Protein AF-A0A2D2LSN4-F1 (afdb_monomer_lite)

Sequence (71 aa):
MMAQMALTGMGAAILPEWLIEDEMAQGRLVKLFEQPFSSVSIYAVYMNRAFLNLKIRLLIDFLADNLIQND

Structure (mmCIF, N/CA/C/O backbone):
data_AF-A0A2D2LSN4-F1
#
_entry.id   AF-A0A2D2LSN4-F1
#
loop_
_atom_site.group_PDB
_atom_site.id
_atom_site.type_symbol
_atom_site.label_atom_id
_atom_site.label_alt_id
_atom_site.label_comp_id
_atom_site.label_asym_id
_atom_site.label_entity_id
_atom_site.label_seq_id
_atom_site.pdbx_PDB_ins_code
_atom_site.Cartn_x
_atom_site.Cartn_y
_atom_site.Cartn_z
_atom_site.occupancy
_atom_site.B_iso_or_equiv
_atom_site.auth_seq_id
_atom_site.auth_comp_id
_atom_site.auth_asym_id
_atom_site.auth_atom_id
_atom_site.pdbx_PDB_model_num
ATOM 1 N N . MET A 1 1 ? 5.226 -4.607 10.414 1.00 85.62 1 MET A N 1
ATOM 2 C CA . MET A 1 1 ? 5.381 -4.394 11.873 1.00 85.62 1 MET A CA 1
ATOM 3 C C . MET A 1 1 ? 4.386 -3.366 12.402 1.00 85.62 1 MET A C 1
ATOM 5 O O . MET A 1 1 ? 3.588 -3.745 13.240 1.00 85.62 1 MET A O 1
ATOM 9 N N . MET A 1 2 ? 4.357 -2.128 11.885 1.00 92.00 2 MET A N 1
ATOM 10 C CA . MET A 1 2 ? 3.448 -1.064 12.367 1.00 92.00 2 MET A CA 1
ATOM 11 C C . MET A 1 2 ? 1.959 -1.464 12.369 1.00 92.00 2 MET A C 1
ATOM 13 O O . MET A 1 2 ? 1.299 -1.310 13.390 1.00 92.00 2 MET A O 1
ATOM 17 N N . ALA A 1 3 ? 1.460 -2.065 11.280 1.00 90.69 3 ALA A N 1
ATOM 18 C CA . ALA A 1 3 ? 0.081 -2.568 11.201 1.00 90.69 3 ALA A CA 1
ATOM 19 C C . ALA A 1 3 ? -0.247 -3.591 12.300 1.00 90.69 3 ALA A C 1
ATOM 21 O O . ALA A 1 3 ? -1.240 -3.454 13.007 1.00 90.69 3 ALA A O 1
ATOM 22 N N . GLN A 1 4 ? 0.644 -4.561 12.518 1.00 93.31 4 GLN A N 1
ATOM 23 C CA . GLN A 1 4 ? 0.455 -5.568 13.560 1.00 93.31 4 GLN A CA 1
ATOM 24 C C . GLN A 1 4 ? 0.443 -4.954 14.960 1.00 93.31 4 GLN A C 1
ATOM 26 O O . GLN A 1 4 ? -0.335 -5.373 15.809 1.00 93.31 4 GLN A O 1
ATOM 31 N N . MET A 1 5 ? 1.270 -3.936 15.202 1.00 95.25 5 MET A N 1
ATOM 32 C CA . MET A 1 5 ? 1.281 -3.256 16.493 1.00 95.25 5 MET A CA 1
ATOM 33 C C . MET A 1 5 ? -0.042 -2.538 16.769 1.00 95.25 5 MET A C 1
ATOM 35 O O . MET A 1 5 ? -0.585 -2.682 17.867 1.00 95.25 5 MET A O 1
ATOM 39 N N . ALA A 1 6 ? -0.584 -1.841 15.766 1.00 95.38 6 ALA A N 1
ATOM 40 C CA . ALA A 1 6 ? -1.899 -1.210 15.854 1.00 95.38 6 ALA A CA 1
ATOM 41 C C . ALA A 1 6 ? -3.002 -2.248 16.130 1.00 95.38 6 ALA A C 1
ATOM 43 O O . ALA A 1 6 ? -3.796 -2.064 17.048 1.00 95.38 6 ALA A O 1
ATOM 44 N N . LEU A 1 7 ? -2.981 -3.388 15.429 1.00 94.06 7 LEU A N 1
ATOM 45 C CA . LEU A 1 7 ? -3.935 -4.486 15.642 1.00 94.06 7 LEU A CA 1
ATOM 46 C C . LEU A 1 7 ? -3.873 -5.095 17.044 1.00 94.06 7 LEU A C 1
ATOM 48 O O . LEU A 1 7 ? -4.893 -5.494 17.595 1.00 94.06 7 LEU A O 1
ATOM 52 N N . THR A 1 8 ? -2.683 -5.161 17.636 1.00 95.75 8 THR A N 1
ATOM 53 C CA . THR A 1 8 ? -2.500 -5.655 19.011 1.00 95.75 8 THR A CA 1
ATOM 54 C C . THR A 1 8 ? -2.792 -4.608 20.091 1.00 95.75 8 THR A C 1
ATOM 56 O O . THR A 1 8 ? -2.582 -4.882 21.269 1.00 95.75 8 THR A O 1
ATOM 59 N N . GLY A 1 9 ? -3.253 -3.408 19.722 1.00 93.12 9 GLY A N 1
ATOM 60 C CA . GLY A 1 9 ? -3.594 -2.353 20.677 1.00 93.12 9 GLY A CA 1
ATOM 61 C C . GLY A 1 9 ? -2.386 -1.648 21.300 1.00 93.12 9 GLY A C 1
ATOM 62 O O . GLY A 1 9 ? -2.516 -1.029 22.352 1.00 93.12 9 GLY A O 1
ATOM 63 N N . MET A 1 10 ? -1.209 -1.708 20.666 1.00 95.38 10 MET A N 1
ATOM 64 C CA . MET A 1 10 ? -0.004 -1.022 21.159 1.00 95.38 10 MET A CA 1
ATOM 65 C C . MET A 1 10 ? 0.020 0.487 20.854 1.00 95.38 10 MET A C 1
ATOM 67 O O . MET A 1 10 ? 0.977 1.168 21.218 1.00 95.38 10 MET A O 1
ATOM 71 N N . GLY A 1 11 ? -1.009 1.022 20.191 1.00 93.19 11 GLY A N 1
ATOM 72 C CA . GLY A 1 11 ? -1.159 2.448 19.901 1.00 93.19 11 GLY A CA 1
ATOM 73 C C . GLY A 1 11 ? -1.804 2.722 18.543 1.00 93.19 11 GLY A C 1
ATOM 74 O O . GLY A 1 11 ? -2.371 1.829 17.917 1.00 93.19 11 GLY A O 1
ATOM 75 N N . ALA A 1 12 ? -1.695 3.973 18.090 1.00 93.81 12 ALA A N 1
ATOM 76 C CA . ALA A 1 12 ? -2.128 4.413 16.766 1.00 93.81 12 ALA A CA 1
ATOM 77 C C . ALA A 1 12 ? -0.962 4.393 15.763 1.00 93.81 12 ALA A C 1
ATOM 79 O O . ALA A 1 12 ? 0.187 4.639 16.136 1.00 93.81 12 ALA A O 1
ATOM 80 N N . ALA A 1 13 ? -1.256 4.146 14.486 1.00 93.00 13 ALA A N 1
ATOM 81 C CA . ALA A 1 13 ? -0.273 4.169 13.406 1.00 93.00 13 ALA A CA 1
ATOM 82 C C . ALA A 1 13 ? -0.839 4.873 12.167 1.00 93.00 13 ALA A C 1
ATOM 84 O O . ALA A 1 13 ? -2.029 4.775 11.883 1.00 93.00 13 ALA A O 1
ATOM 85 N N . ILE A 1 14 ? 0.032 5.553 11.418 1.00 91.25 14 ILE A N 1
ATOM 86 C CA . ILE A 1 14 ? -0.283 6.068 10.081 1.00 91.25 14 ILE A CA 1
ATOM 87 C C . ILE A 1 14 ? 0.113 4.982 9.086 1.00 91.25 14 ILE A C 1
ATOM 89 O O . ILE A 1 14 ? 1.281 4.589 9.028 1.00 91.25 14 ILE A O 1
ATOM 93 N N . LEU A 1 15 ? -0.865 4.469 8.347 1.00 90.00 15 LEU A N 1
ATOM 94 C CA . LEU A 1 15 ? -0.701 3.355 7.420 1.00 90.00 15 LEU A CA 1
ATOM 95 C C . LEU A 1 15 ? -1.424 3.671 6.108 1.00 90.00 15 LEU A C 1
ATOM 97 O O . LEU A 1 15 ? -2.441 4.364 6.142 1.00 90.00 15 LEU A O 1
ATOM 101 N N . PRO A 1 16 ? -0.925 3.170 4.967 1.00 88.31 16 PRO A N 1
ATOM 102 C CA . PRO A 1 16 ? -1.686 3.194 3.728 1.00 88.31 16 PRO A CA 1
ATOM 103 C C . PRO A 1 16 ? -2.973 2.379 3.871 1.00 88.31 16 PRO A C 1
ATOM 105 O O . PRO A 1 16 ? -2.947 1.303 4.467 1.00 88.31 16 PRO A O 1
ATOM 108 N N . GLU A 1 17 ? -4.069 2.870 3.301 1.00 86.81 17 GLU A N 1
ATOM 109 C CA . GLU A 1 17 ? -5.391 2.242 3.420 1.00 86.81 17 GLU A CA 1
ATOM 110 C C . GLU A 1 17 ? -5.405 0.827 2.831 1.00 86.81 17 GLU A C 1
ATOM 112 O O . GLU A 1 17 ? -5.781 -0.109 3.533 1.00 86.81 17 GLU A O 1
ATOM 117 N N . TRP A 1 18 ? -4.814 0.650 1.643 1.00 86.12 18 TRP A N 1
ATOM 118 C CA . TRP A 1 18 ? -4.665 -0.644 0.959 1.00 86.12 18 TRP A CA 1
ATOM 119 C C . TRP A 1 18 ? -3.968 -1.733 1.786 1.00 86.12 18 TRP A C 1
ATOM 121 O O . TRP A 1 18 ? -4.104 -2.919 1.501 1.00 86.12 18 TRP A O 1
ATOM 131 N N . LEU A 1 19 ? -3.182 -1.361 2.802 1.00 90.06 19 LEU A N 1
ATOM 132 C CA . LEU A 1 19 ? -2.472 -2.324 3.646 1.00 90.06 19 LEU A CA 1
ATOM 133 C C . LEU A 1 19 ? -3.373 -2.931 4.734 1.00 90.06 19 LEU A C 1
ATOM 135 O O . LEU A 1 19 ? -3.014 -3.963 5.296 1.00 90.06 19 LEU A O 1
ATOM 139 N N . ILE A 1 20 ? -4.481 -2.268 5.072 1.00 92.69 20 ILE A N 1
ATOM 140 C CA . ILE A 1 20 ? -5.343 -2.603 6.215 1.00 92.69 20 ILE A CA 1
ATOM 141 C C . ILE A 1 20 ? -6.831 -2.685 5.841 1.00 92.69 20 ILE A C 1
ATOM 143 O O . ILE A 1 20 ? -7.684 -2.603 6.724 1.00 92.69 20 ILE A O 1
ATOM 147 N N . GLU A 1 21 ? -7.162 -2.807 4.552 1.00 92.31 21 GLU A N 1
ATOM 148 C CA . GLU A 1 21 ? -8.551 -2.845 4.066 1.00 92.31 21 GLU A CA 1
ATOM 149 C C . GLU A 1 21 ? -9.375 -3.939 4.753 1.00 92.31 21 GLU A C 1
ATOM 151 O O . GLU A 1 21 ? -10.477 -3.675 5.234 1.00 92.31 21 GLU A O 1
ATOM 156 N N . ASP A 1 22 ? -8.817 -5.145 4.879 1.00 93.81 22 ASP A N 1
ATOM 157 C CA . ASP A 1 22 ? -9.490 -6.279 5.514 1.00 93.81 22 ASP A CA 1
ATOM 158 C C . ASP A 1 22 ? -9.760 -6.020 7.001 1.00 93.81 22 ASP A C 1
ATOM 160 O O . ASP A 1 22 ? -10.839 -6.308 7.521 1.00 93.81 22 ASP A O 1
ATOM 164 N N . GLU A 1 23 ? -8.783 -5.464 7.712 1.00 94.44 23 GLU A N 1
ATOM 165 C CA . GLU A 1 23 ? -8.886 -5.114 9.125 1.00 94.44 23 GLU A CA 1
ATOM 166 C C . GLU A 1 23 ? -9.905 -4.003 9.370 1.00 94.44 23 GLU A C 1
ATOM 168 O O . GLU A 1 23 ? -10.637 -4.055 10.364 1.00 94.44 23 GLU A O 1
ATOM 173 N N . MET A 1 24 ? -9.944 -3.015 8.476 1.00 93.25 24 MET A N 1
ATOM 174 C CA . MET A 1 24 ? -10.916 -1.927 8.492 1.00 93.25 24 MET A CA 1
ATOM 175 C C . MET A 1 24 ? -12.325 -2.467 8.230 1.00 93.25 24 MET A C 1
ATOM 177 O O . MET A 1 24 ? -13.239 -2.183 9.004 1.00 93.25 24 MET A O 1
ATOM 181 N N . ALA A 1 25 ? -12.497 -3.322 7.216 1.00 94.56 25 ALA A N 1
ATOM 182 C CA . ALA A 1 25 ? -13.777 -3.952 6.888 1.00 94.56 25 ALA A CA 1
ATOM 183 C C . ALA A 1 25 ? -14.298 -4.856 8.019 1.00 94.56 25 ALA A C 1
ATOM 185 O O . ALA A 1 25 ? -15.501 -4.934 8.264 1.00 94.56 25 ALA A O 1
ATOM 186 N N . GLN A 1 26 ? -13.394 -5.520 8.742 1.00 95.69 26 GLN A N 1
ATOM 187 C CA . GLN A 1 26 ? -13.725 -6.390 9.874 1.00 95.69 26 GLN A CA 1
ATOM 188 C C . GLN A 1 26 ? -13.893 -5.627 11.198 1.00 95.69 26 GLN A C 1
ATOM 190 O O . GLN A 1 26 ? -14.152 -6.248 12.229 1.00 95.69 26 GLN A O 1
ATOM 195 N N . GLY A 1 27 ? -13.731 -4.299 11.198 1.00 94.19 27 GLY A N 1
ATOM 196 C CA . GLY A 1 27 ? -13.853 -3.459 12.391 1.00 94.19 27 GLY A CA 1
ATOM 197 C C . GLY A 1 27 ? -12.769 -3.706 13.444 1.00 94.19 27 GLY A C 1
ATOM 198 O O . GLY A 1 27 ? -12.954 -3.360 14.610 1.00 94.19 27 GLY A O 1
ATOM 199 N N . ARG A 1 28 ? -11.641 -4.324 13.061 1.00 95.25 28 ARG A N 1
ATOM 200 C CA . ARG A 1 28 ? -10.485 -4.531 13.952 1.00 95.25 28 ARG A CA 1
ATOM 201 C C . ARG A 1 28 ? -9.672 -3.259 14.155 1.00 95.25 28 ARG A C 1
ATOM 203 O O . ARG A 1 28 ? -8.993 -3.123 15.169 1.00 95.25 28 ARG A O 1
ATOM 210 N N . LEU A 1 29 ? -9.718 -2.359 13.181 1.00 94.94 29 LEU A N 1
ATOM 211 C CA . LEU A 1 29 ? -9.115 -1.036 13.236 1.00 94.94 29 LEU A CA 1
ATOM 212 C C . LEU A 1 29 ? -10.197 0.021 13.030 1.00 94.94 29 LEU A C 1
ATOM 214 O O . LEU A 1 29 ? -11.232 -0.239 12.419 1.00 94.94 29 LEU A O 1
ATOM 218 N N . VAL A 1 30 ? -9.944 1.219 13.553 1.00 93.31 30 VAL A N 1
ATOM 219 C CA . VAL A 1 30 ? -10.818 2.380 13.372 1.00 93.31 30 VAL A CA 1
ATOM 220 C C . VAL A 1 30 ? -9.991 3.550 12.859 1.00 93.31 30 VAL A C 1
ATOM 222 O O . VAL A 1 30 ? -8.853 3.759 13.291 1.00 93.31 30 VAL A O 1
ATOM 225 N N . LYS A 1 31 ? -10.566 4.337 11.950 1.00 92.38 31 LYS A N 1
ATOM 226 C CA . LYS A 1 31 ? -9.949 5.572 11.468 1.00 92.38 31 LYS A CA 1
ATOM 227 C C . LYS A 1 31 ? -10.098 6.650 12.542 1.00 92.38 31 LYS A C 1
ATOM 229 O O . LYS A 1 31 ? -11.202 6.937 12.988 1.00 92.38 31 LYS A O 1
ATOM 234 N N . LEU A 1 32 ? -8.979 7.221 12.987 1.00 92.50 32 LEU A N 1
ATOM 235 C CA . LEU A 1 32 ? -8.969 8.227 14.061 1.00 92.50 32 LEU A CA 1
ATOM 236 C C . LEU A 1 32 ? -9.150 9.661 13.546 1.00 92.50 32 LEU A C 1
ATOM 238 O O . LEU A 1 32 ? -9.611 10.525 14.286 1.00 92.50 32 LEU A O 1
ATOM 242 N N . PHE A 1 33 ? -8.773 9.918 12.293 1.00 90.50 33 PHE A N 1
ATOM 243 C CA . PHE A 1 33 ? -8.814 11.239 11.670 1.00 90.50 33 PHE A CA 1
ATOM 244 C C . PHE A 1 33 ? -9.371 11.118 10.255 1.00 90.50 33 PHE A C 1
ATOM 246 O O . PHE A 1 33 ? -8.881 10.298 9.487 1.00 90.50 33 PHE A O 1
ATOM 253 N N . GLU A 1 34 ? -10.350 11.951 9.896 1.00 86.19 34 GLU A N 1
ATOM 254 C CA . GLU A 1 34 ? -10.950 11.928 8.551 1.00 86.19 34 GLU A CA 1
ATOM 255 C C . GLU A 1 34 ? -10.101 12.623 7.489 1.00 86.19 34 GLU A C 1
ATOM 257 O O . GLU A 1 34 ? -10.131 12.252 6.317 1.00 86.19 34 GLU A O 1
ATOM 262 N N . GLN A 1 35 ? -9.323 13.620 7.907 1.00 85.50 35 GLN A N 1
ATOM 263 C CA . GLN A 1 35 ? -8.444 14.372 7.024 1.00 85.50 35 GLN A CA 1
ATOM 264 C C . GLN A 1 35 ? -7.324 13.481 6.460 1.00 85.50 35 GLN A C 1
ATOM 266 O O . GLN A 1 35 ? -6.648 12.793 7.234 1.00 85.50 35 GLN A O 1
ATOM 271 N N . PRO A 1 36 ? -7.096 13.500 5.134 1.00 77.75 36 PRO A N 1
ATOM 272 C CA . PRO A 1 36 ? -6.035 12.715 4.531 1.00 77.75 36 PRO A CA 1
ATOM 273 C C . PRO A 1 36 ? -4.672 13.231 4.997 1.00 77.75 36 PRO A C 1
ATOM 275 O O . PRO A 1 36 ? -4.422 14.438 5.069 1.00 77.75 36 PRO A O 1
ATOM 278 N N . PHE A 1 37 ? -3.773 12.300 5.305 1.00 79.31 37 PHE A N 1
ATOM 279 C CA . PHE A 1 37 ? -2.358 12.617 5.464 1.00 79.31 37 PHE A CA 1
ATOM 280 C C . PHE A 1 37 ? -1.742 12.881 4.083 1.00 79.31 37 PHE A C 1
ATOM 282 O O . PHE A 1 37 ? -2.284 12.465 3.060 1.00 79.31 37 PHE A O 1
ATOM 289 N N . SER A 1 38 ? -0.614 13.595 4.037 1.00 80.31 38 SER A N 1
ATOM 290 C CA . SER A 1 38 ? 0.062 13.926 2.777 1.00 80.31 38 SER A CA 1
ATOM 291 C C . SER A 1 38 ? 0.308 12.677 1.928 1.00 80.31 38 SER A C 1
ATOM 293 O O . SER A 1 38 ? 0.858 11.697 2.439 1.00 80.31 38 SER A O 1
ATOM 295 N N . SER A 1 39 ? -0.046 12.735 0.642 1.00 75.19 39 SER A N 1
ATOM 296 C CA . SER A 1 39 ? 0.172 11.635 -0.298 1.00 75.19 39 SER A CA 1
ATOM 297 C C . SER A 1 39 ? 1.648 11.244 -0.346 1.00 75.19 39 SER A C 1
ATOM 299 O O . SER A 1 39 ? 2.520 12.103 -0.507 1.00 75.19 39 SER A O 1
ATOM 301 N N . VAL A 1 40 ? 1.926 9.947 -0.246 1.00 79.00 40 VAL A N 1
ATOM 302 C CA . VAL A 1 40 ? 3.277 9.404 -0.399 1.00 79.00 40 VAL A CA 1
ATOM 303 C C . VAL A 1 40 ? 3.435 8.896 -1.827 1.00 79.00 40 VAL A C 1
ATOM 305 O O . VAL A 1 40 ? 2.683 8.032 -2.268 1.00 79.00 40 VAL A O 1
ATOM 308 N N . SER A 1 41 ? 4.426 9.419 -2.544 1.00 82.50 41 SER A N 1
ATOM 309 C CA . SER A 1 41 ? 4.743 8.967 -3.898 1.00 82.50 41 SER A CA 1
ATOM 310 C C . SER A 1 41 ? 5.496 7.636 -3.874 1.00 82.50 41 SER A C 1
ATOM 312 O O . SER A 1 41 ? 6.466 7.472 -3.129 1.00 82.50 41 SER A O 1
ATOM 314 N N . ILE A 1 42 ? 5.085 6.701 -4.730 1.00 84.44 42 ILE A N 1
ATOM 315 C CA . ILE A 1 42 ? 5.796 5.441 -4.977 1.00 84.44 42 ILE A CA 1
ATOM 316 C C . ILE A 1 42 ? 6.745 5.645 -6.163 1.00 84.44 42 ILE A C 1
ATOM 318 O O . ILE A 1 42 ? 6.353 6.192 -7.191 1.00 84.44 42 ILE A O 1
ATOM 322 N N . TYR A 1 43 ? 7.995 5.191 -6.035 1.00 87.75 43 TYR A N 1
ATOM 323 C CA . TYR A 1 43 ? 9.020 5.353 -7.069 1.00 87.75 43 TYR A CA 1
ATOM 324 C C . TYR A 1 43 ? 9.589 4.007 -7.514 1.00 87.75 43 TYR A C 1
ATOM 326 O O . TYR A 1 43 ? 10.029 3.202 -6.693 1.00 87.75 43 TYR A O 1
ATOM 334 N N . ALA A 1 44 ? 9.668 3.798 -8.828 1.00 88.94 44 ALA A N 1
ATOM 335 C CA . ALA A 1 44 ? 10.452 2.718 -9.411 1.00 88.94 44 ALA A CA 1
ATOM 336 C C . ALA A 1 44 ? 11.914 3.172 -9.556 1.00 88.94 44 ALA A C 1
ATOM 338 O O . ALA A 1 44 ? 12.229 4.022 -10.389 1.00 88.94 44 ALA A O 1
ATOM 339 N N . VAL A 1 45 ? 12.815 2.609 -8.748 1.00 89.94 45 VAL A N 1
ATOM 340 C CA . VAL A 1 45 ? 14.249 2.934 -8.786 1.00 89.94 45 VAL A CA 1
ATOM 341 C C 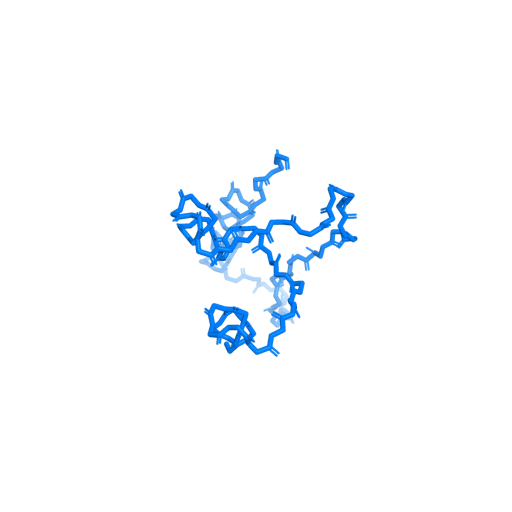. VAL A 1 45 ? 15.006 1.851 -9.545 1.00 89.94 45 VAL A C 1
ATOM 343 O O . VAL A 1 45 ? 14.938 0.670 -9.211 1.00 89.94 45 VAL A O 1
ATOM 346 N N . TYR A 1 46 ? 15.760 2.255 -10.563 1.00 87.00 46 TYR A N 1
ATOM 347 C CA . TYR A 1 46 ? 16.585 1.366 -11.375 1.00 87.00 46 TYR A CA 1
ATOM 348 C C . TYR A 1 46 ? 17.874 2.069 -11.801 1.00 87.00 46 TYR A C 1
ATOM 350 O O . TYR A 1 46 ? 17.977 3.295 -11.804 1.00 87.00 46 TYR A O 1
ATOM 358 N N . MET A 1 47 ? 18.890 1.282 -12.154 1.00 85.75 47 MET A N 1
ATOM 359 C CA . MET A 1 47 ? 20.175 1.821 -12.590 1.00 85.75 47 MET A CA 1
ATOM 360 C C . MET A 1 47 ? 20.013 2.556 -13.922 1.00 85.75 47 MET A C 1
ATOM 362 O O . MET A 1 47 ? 19.548 1.966 -14.899 1.00 85.75 47 MET A O 1
ATOM 366 N N . ASN A 1 48 ? 20.444 3.816 -13.973 1.00 77.19 48 ASN A N 1
ATOM 367 C CA . ASN A 1 48 ? 20.461 4.583 -15.210 1.00 77.19 48 ASN A CA 1
ATOM 368 C C . ASN A 1 48 ? 21.474 3.955 -16.182 1.00 77.19 48 ASN A C 1
ATOM 370 O O . ASN A 1 48 ? 22.685 4.020 -15.971 1.00 77.19 48 ASN A O 1
ATOM 374 N N . ARG A 1 49 ? 20.967 3.294 -17.221 1.00 79.69 49 ARG A N 1
ATOM 375 C CA . ARG A 1 49 ? 21.750 2.706 -18.309 1.00 79.69 49 ARG A CA 1
ATOM 376 C C . ARG A 1 49 ? 21.257 3.324 -19.607 1.00 79.69 49 ARG A C 1
ATOM 378 O O . ARG A 1 49 ? 20.056 3.520 -19.758 1.00 79.69 49 ARG A O 1
ATOM 385 N N . ALA A 1 50 ? 22.170 3.559 -20.550 1.00 71.50 50 ALA A N 1
ATOM 386 C CA . ALA A 1 50 ? 21.854 4.166 -21.848 1.00 71.50 50 ALA A CA 1
ATOM 387 C C . ALA A 1 50 ? 20.689 3.469 -22.581 1.00 71.50 50 ALA A C 1
ATOM 389 O O . ALA A 1 50 ? 19.936 4.122 -23.294 1.00 71.50 50 ALA A O 1
ATOM 390 N N . PHE A 1 51 ? 20.511 2.161 -22.355 1.00 75.25 51 PHE A N 1
ATOM 391 C CA . PHE A 1 51 ? 19.378 1.391 -22.855 1.00 75.25 51 PHE A CA 1
ATOM 392 C C . PHE A 1 51 ? 18.745 0.592 -21.717 1.00 75.25 51 PHE A C 1
ATOM 394 O O . PHE A 1 51 ? 19.354 -0.336 -21.173 1.00 75.25 51 PHE A O 1
ATOM 401 N N . LEU A 1 52 ? 17.513 0.947 -21.355 1.00 82.38 52 LEU A N 1
ATOM 402 C CA . LEU A 1 52 ? 16.698 0.132 -20.466 1.00 82.38 52 LEU A CA 1
ATOM 403 C C . LEU A 1 52 ? 16.226 -1.103 -21.242 1.00 82.38 52 LEU A C 1
ATOM 405 O O . LEU A 1 52 ? 15.694 -0.985 -22.343 1.00 82.38 52 LEU A O 1
ATOM 409 N N . ASN A 1 53 ? 16.417 -2.296 -20.679 1.00 88.88 53 ASN A N 1
ATOM 410 C CA . ASN A 1 53 ? 15.897 -3.523 -21.280 1.00 88.88 53 ASN A CA 1
ATOM 411 C C . ASN A 1 53 ? 14.369 -3.415 -21.430 1.00 88.88 53 ASN A C 1
ATOM 413 O O . ASN A 1 53 ? 13.688 -3.067 -20.463 1.00 88.88 53 ASN A O 1
ATOM 417 N N . LEU A 1 54 ? 13.837 -3.775 -22.602 1.00 92.06 54 LEU A N 1
ATOM 418 C CA . LEU A 1 54 ? 12.401 -3.781 -22.888 1.00 92.06 54 LEU A CA 1
ATOM 419 C C . LEU A 1 54 ? 11.586 -4.521 -21.817 1.00 92.06 54 LEU A C 1
ATOM 421 O O . LEU A 1 54 ? 10.519 -4.056 -21.442 1.00 92.06 54 LEU A O 1
ATOM 425 N N . LYS A 1 55 ? 12.105 -5.621 -21.257 1.00 91.62 55 LYS A N 1
ATOM 426 C CA . LYS A 1 55 ? 11.434 -6.350 -20.166 1.00 91.62 55 LYS A CA 1
ATOM 427 C C . LYS A 1 55 ? 11.230 -5.490 -18.917 1.00 91.62 55 LYS A C 1
ATOM 429 O O . LYS A 1 55 ? 10.174 -5.552 -18.303 1.00 91.62 55 LYS A O 1
ATOM 434 N N . ILE A 1 56 ? 12.234 -4.690 -18.548 1.00 91.31 56 ILE A N 1
ATOM 435 C CA . ILE A 1 56 ? 12.145 -3.781 -17.397 1.00 91.31 56 ILE A CA 1
ATOM 436 C C . ILE A 1 56 ? 11.189 -2.638 -17.723 1.00 91.31 56 ILE A C 1
ATOM 438 O O . ILE A 1 56 ? 10.382 -2.271 -16.880 1.00 91.31 56 ILE A O 1
ATOM 442 N N . ARG A 1 57 ? 11.246 -2.107 -18.950 1.00 90.75 57 ARG A N 1
ATOM 443 C CA . ARG A 1 57 ? 10.333 -1.050 -19.386 1.00 90.75 57 ARG A CA 1
ATOM 444 C C . ARG A 1 57 ? 8.874 -1.499 -19.308 1.00 90.75 57 ARG A C 1
ATOM 446 O O . ARG A 1 57 ? 8.090 -0.831 -18.652 1.00 90.75 57 ARG A O 1
ATOM 453 N N . LEU A 1 58 ? 8.561 -2.662 -19.879 1.00 93.81 58 LEU A N 1
ATOM 454 C CA . LEU A 1 58 ? 7.222 -3.249 -19.831 1.00 93.81 58 LEU A CA 1
ATOM 455 C C . LEU A 1 58 ? 6.754 -3.514 -18.397 1.00 93.81 58 LEU A C 1
ATOM 457 O O . LEU A 1 58 ? 5.584 -3.312 -18.101 1.00 93.81 58 LEU A O 1
ATOM 461 N N . LEU A 1 59 ? 7.652 -3.935 -17.499 1.00 92.38 59 LEU A N 1
ATOM 462 C CA . LEU A 1 59 ? 7.316 -4.089 -16.084 1.00 92.38 59 LEU A CA 1
ATOM 463 C C . LEU A 1 59 ? 6.985 -2.742 -15.431 1.00 92.38 59 LEU A C 1
ATOM 465 O O . LEU A 1 59 ? 6.010 -2.659 -14.697 1.00 92.38 59 LEU A O 1
ATOM 469 N N . ILE A 1 60 ? 7.781 -1.699 -15.680 1.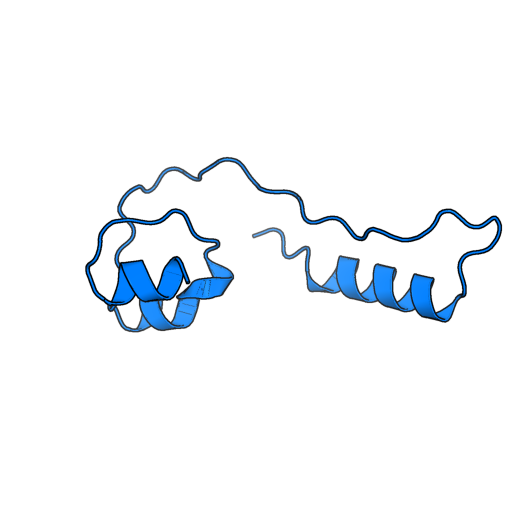00 91.69 60 ILE A N 1
ATOM 470 C CA . ILE A 1 60 ? 7.521 -0.359 -15.138 1.00 91.69 60 ILE A CA 1
ATOM 471 C C . ILE A 1 60 ? 6.194 0.182 -15.669 1.00 91.69 60 ILE A C 1
ATOM 473 O O . ILE A 1 60 ? 5.410 0.686 -14.874 1.00 91.69 60 ILE A O 1
ATOM 477 N N . ASP A 1 61 ? 5.935 0.048 -16.972 1.00 91.75 61 ASP A N 1
ATOM 478 C CA . ASP A 1 61 ? 4.679 0.489 -17.587 1.00 91.75 61 ASP A CA 1
ATOM 479 C C . ASP A 1 61 ? 3.488 -0.278 -16.971 1.00 91.75 61 ASP A C 1
ATOM 481 O O . ASP A 1 61 ? 2.539 0.337 -16.498 1.00 91.75 61 ASP A O 1
ATOM 485 N N . PHE A 1 62 ? 3.591 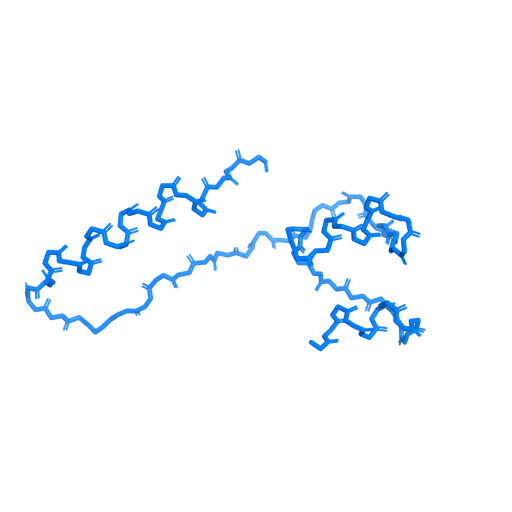-1.607 -16.827 1.00 92.75 62 PHE A N 1
ATOM 486 C CA . PHE A 1 62 ? 2.574 -2.418 -16.146 1.00 92.75 62 PHE A CA 1
ATOM 487 C C . PHE A 1 62 ? 2.329 -1.968 -14.698 1.00 92.75 62 PHE 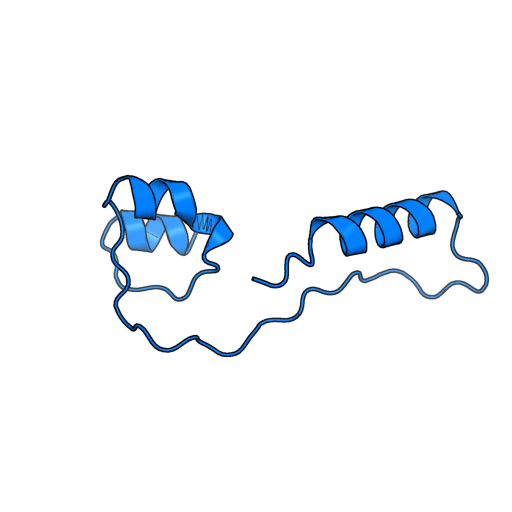A C 1
ATOM 489 O O . PHE A 1 62 ? 1.183 -1.859 -14.267 1.00 92.75 62 PHE A O 1
ATOM 496 N N . LEU A 1 63 ? 3.390 -1.712 -13.930 1.00 91.38 63 LEU A N 1
ATOM 497 C CA . LEU A 1 63 ? 3.262 -1.254 -12.547 1.00 91.38 63 LEU A CA 1
ATOM 498 C C . LEU A 1 63 ? 2.654 0.149 -12.469 1.00 91.38 63 LEU A C 1
ATOM 500 O O . LEU A 1 63 ? 1.850 0.393 -11.577 1.00 91.38 63 LEU A O 1
ATOM 504 N N . ALA A 1 64 ? 3.001 1.055 -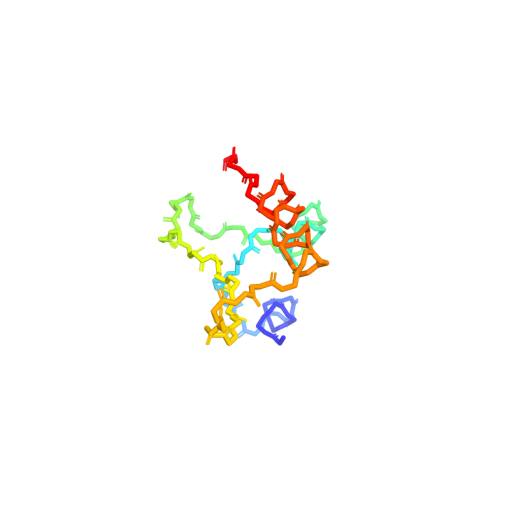13.385 1.00 88.19 64 ALA A N 1
ATOM 505 C CA . ALA A 1 64 ? 2.414 2.390 -13.442 1.00 88.19 64 ALA A CA 1
ATOM 506 C C . ALA A 1 64 ? 0.904 2.324 -13.714 1.00 88.19 64 ALA A C 1
ATOM 508 O O . ALA A 1 64 ? 0.139 2.994 -13.027 1.00 88.19 64 ALA A O 1
ATOM 509 N N . ASP A 1 65 ? 0.477 1.457 -14.632 1.00 89.94 65 ASP A N 1
ATOM 510 C CA . ASP A 1 65 ? -0.937 1.294 -14.982 1.00 89.94 65 ASP A CA 1
ATOM 511 C C . ASP A 1 65 ? -1.765 0.636 -13.862 1.00 89.94 65 ASP A C 1
ATOM 513 O O . ASP A 1 65 ? -2.966 0.873 -13.766 1.00 89.94 65 ASP A O 1
ATOM 517 N N . ASN A 1 66 ? -1.146 -0.201 -13.017 1.00 87.19 66 ASN A N 1
ATOM 518 C CA . ASN A 1 66 ? -1.865 -0.998 -12.011 1.00 87.19 66 ASN A CA 1
ATOM 519 C C . ASN A 1 66 ? -1.721 -0.491 -10.567 1.00 87.19 66 ASN A C 1
ATOM 521 O O . ASN A 1 66 ? -2.580 -0.793 -9.745 1.00 87.19 66 ASN A O 1
ATOM 525 N N . LEU A 1 67 ? -0.652 0.241 -10.228 1.00 78.44 67 LEU A N 1
ATOM 526 C CA . LEU A 1 67 ? -0.430 0.766 -8.870 1.00 78.44 67 LEU A CA 1
ATOM 527 C C . LEU A 1 67 ? -0.932 2.199 -8.688 1.00 78.44 67 LEU A C 1
ATOM 529 O O . LEU A 1 67 ? -1.180 2.611 -7.558 1.00 78.44 67 LEU A O 1
ATOM 533 N N . ILE A 1 68 ? -1.066 2.969 -9.770 1.00 66.12 68 ILE A N 1
ATOM 534 C CA . ILE A 1 68 ? -1.602 4.332 -9.726 1.00 66.12 68 ILE A CA 1
ATOM 535 C C . ILE A 1 68 ? -3.125 4.246 -9.890 1.00 66.12 68 ILE A C 1
ATOM 537 O O . ILE A 1 68 ? -3.684 4.679 -10.894 1.00 66.12 68 ILE A O 1
ATOM 541 N N . GLN A 1 69 ? -3.814 3.645 -8.918 1.00 56.69 69 GLN A N 1
ATOM 542 C CA . GLN A 1 69 ? -5.250 3.882 -8.767 1.00 56.69 69 GLN A CA 1
ATOM 543 C C . GLN A 1 69 ? -5.410 5.205 -8.014 1.00 56.69 69 GLN A C 1
ATOM 545 O O . GLN A 1 69 ? -5.213 5.277 -6.805 1.00 56.69 69 GLN A O 1
ATOM 550 N N . ASN A 1 70 ? -5.654 6.273 -8.779 1.00 45.84 70 ASN A N 1
ATOM 551 C CA . ASN A 1 70 ? -6.165 7.535 -8.255 1.00 45.84 70 ASN A CA 1
ATOM 552 C C . ASN A 1 70 ? -7.654 7.336 -7.947 1.00 45.8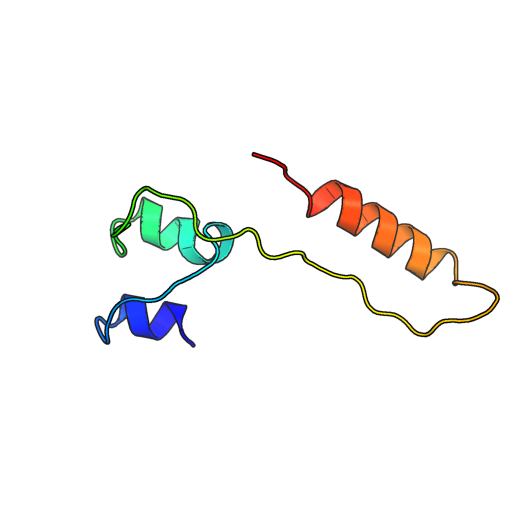4 70 ASN A C 1
ATOM 554 O O . ASN A 1 70 ? -8.475 7.540 -8.841 1.00 45.84 70 ASN A O 1
ATOM 558 N N . ASP A 1 71 ? -7.967 6.961 -6.711 1.00 37.66 71 ASP A N 1
ATOM 559 C CA . ASP A 1 71 ? -9.251 7.279 -6.078 1.00 37.66 71 ASP A CA 1
ATOM 560 C C . ASP A 1 71 ? -9.011 8.305 -4.959 1.00 37.66 71 ASP A C 1
ATOM 562 O O . ASP A 1 71 ? -8.061 8.113 -4.160 1.00 37.66 71 ASP A O 1
#

Organism: Faucicola osloensis (NCBI:txid34062)

pLDDT: mean 86.86, std 10.65, range [37.66, 95.75]

Secondary structure (DSSP, 8-state):
-HHHHHHTTS------GGGSHHHHHTTSS--S--SPPPPPPP-------SS--HHHHHHHHHHHHHH----

Foldseek 3Di:
DQVVCVLVVVDDDDDDCVVCVVCVVVVSDDDPDPDDDDDDDDDDDDDDDPDDPPVVVVVVVVCCVPVPPDD

Radius of gyration: 17.08 Å; chains: 1; bounding box: 36×21×44 Å

InterPro domains:
  IPR005119 LysR, substrate-binding [PF03466] (1-66)
  IPR058163 LysR-type transcriptional regulator, proteobacterial-type [PTHR30537] (1-67)